Protein AF-A0A2V9V6B0-F1 (afdb_monomer_lite)

Radius of gyration: 27.48 Å; chains: 1; bounding box: 55×42×93 Å

Foldseek 3Di:
DDDDDDDDPPPVPVVVVVPVPPPPPPPPCQLVDKDWDQDQVQQWIWIWRARPVPRDTHTQGDTDHHDHGFQEKDADPVRQKIWTQHQVVQWIWMWGQDSSRDTDTDDDTDGNPHRDHYDDDDDDDPPPDDD

Secondary structure (DSSP, 8-state):
-------SSSGGGGGGSS--------------EEEEEEETTTTEEEEEEE-TTT--EEEEEEEEE--SSEEEEEE-TTSSEEEEEETTTTEEEEEEE-TTS-EEEES---B-SSS-------PPPP-----

pLDDT: mean 76.75, std 16.37, range [38.31, 92.75]

Sequence (131 aa):
MSIQVRGFAGILFLIALGSFLISCGTSPSRTAGVLLVTSEGASSVTSYGINLSTGGLSQINTSAQTQNVPSSIVLDPSGAFAYVTNSASNTLSAYSVNPNGTLTAVSGNPATGTTPVACRYFRSVQAEALP

Structure (mmCIF, N/CA/C/O backbone):
data_AF-A0A2V9V6B0-F1
#
_entry.id   AF-A0A2V9V6B0-F1
#
loop_
_atom_site.group_PDB
_atom_site.id
_atom_site.type_symbol
_atom_site.label_atom_id
_atom_site.label_alt_id
_atom_site.label_comp_id
_atom_site.label_asym_id
_atom_site.label_entity_id
_atom_site.label_seq_id
_atom_site.pdbx_PDB_ins_code
_atom_site.Cartn_x
_atom_site.Cartn_y
_atom_site.Cartn_z
_atom_site.occupancy
_atom_site.B_iso_or_equiv
_atom_site.auth_seq_id
_atom_site.auth_comp_id
_atom_site.auth_asym_id
_atom_site.auth_atom_id
_atom_site.pdbx_PDB_model_num
ATOM 1 N N . MET A 1 1 ? -44.184 14.625 74.057 1.00 41.06 1 MET A N 1
ATOM 2 C CA . MET A 1 1 ? -43.970 13.538 73.080 1.00 41.06 1 MET A CA 1
ATOM 3 C C . MET A 1 1 ? -43.261 14.161 71.885 1.00 41.06 1 MET A C 1
ATOM 5 O O . MET A 1 1 ? -43.902 14.824 71.085 1.00 41.06 1 MET A O 1
ATOM 9 N N . SER A 1 2 ? -41.931 14.103 71.858 1.00 39.16 2 SER A N 1
ATOM 10 C CA . SER A 1 2 ? -41.082 14.842 70.911 1.00 39.16 2 SER A CA 1
ATOM 11 C C . SER A 1 2 ? -39.958 13.918 70.448 1.00 39.16 2 SER A C 1
ATOM 13 O O . SER A 1 2 ? -38.989 13.697 71.170 1.00 39.16 2 SER A O 1
ATOM 15 N N . ILE A 1 3 ? -40.126 13.323 69.264 1.00 48.19 3 ILE A N 1
ATOM 16 C CA . ILE A 1 3 ? -39.121 12.458 68.641 1.00 48.19 3 ILE A CA 1
ATOM 17 C C . ILE A 1 3 ? -38.155 13.359 67.848 1.00 48.19 3 ILE A C 1
ATOM 19 O O . ILE A 1 3 ? -38.572 14.117 66.975 1.00 48.19 3 ILE A O 1
ATOM 23 N N . GLN A 1 4 ? -36.872 13.352 68.213 1.00 38.31 4 GLN A N 1
ATOM 24 C CA . GLN A 1 4 ? -35.816 14.114 67.539 1.00 38.31 4 GLN A CA 1
ATOM 25 C C . GLN A 1 4 ? -35.273 13.310 66.350 1.00 38.31 4 GLN A C 1
ATOM 27 O O . GLN A 1 4 ? -34.870 12.156 66.499 1.00 38.31 4 GLN A O 1
ATOM 32 N N . VAL A 1 5 ? -35.247 13.936 65.174 1.00 53.00 5 VAL A N 1
ATOM 33 C CA . VAL A 1 5 ? -34.723 13.390 63.916 1.00 53.00 5 VAL A CA 1
ATOM 34 C C . VAL A 1 5 ? -33.193 13.357 63.982 1.00 53.00 5 VAL A C 1
ATOM 36 O O . VAL A 1 5 ? -32.525 14.368 63.789 1.00 53.00 5 VAL A O 1
ATOM 39 N N . ARG A 1 6 ? -32.615 12.187 64.262 1.00 55.28 6 ARG A N 1
ATOM 40 C CA . ARG A 1 6 ? -31.166 11.935 64.198 1.00 55.28 6 ARG A CA 1
ATOM 41 C C . ARG A 1 6 ? -30.915 10.684 63.359 1.00 55.28 6 ARG A C 1
ATOM 43 O O . ARG A 1 6 ? -30.798 9.598 63.910 1.00 55.28 6 ARG A O 1
ATOM 50 N N . GLY A 1 7 ? -30.879 10.807 62.031 1.00 49.22 7 GLY A N 1
ATOM 51 C CA . GLY A 1 7 ? -30.631 9.615 61.205 1.00 49.22 7 GLY A CA 1
ATOM 52 C C . GLY A 1 7 ? -30.470 9.774 59.694 1.00 49.22 7 GLY A C 1
ATOM 53 O O . GLY A 1 7 ? -30.198 8.780 59.037 1.00 49.22 7 GLY A O 1
ATOM 54 N N . PHE A 1 8 ? -30.592 10.972 59.115 1.00 52.50 8 PHE A N 1
ATOM 55 C CA . PHE A 1 8 ? -30.592 11.130 57.648 1.00 52.50 8 PHE A CA 1
ATOM 56 C C . PHE A 1 8 ? -29.292 11.679 57.038 1.00 52.50 8 PHE A C 1
ATOM 58 O O . PHE A 1 8 ? -29.260 11.998 55.857 1.00 52.50 8 PHE A O 1
ATOM 65 N N . ALA A 1 9 ? -28.199 11.752 57.804 1.00 49.28 9 ALA A N 1
ATOM 66 C CA . ALA A 1 9 ? -26.902 12.192 57.275 1.00 49.28 9 ALA A CA 1
ATOM 67 C C . ALA A 1 9 ? -26.025 11.043 56.729 1.00 49.28 9 ALA A C 1
ATOM 69 O O . ALA A 1 9 ? -25.050 11.302 56.034 1.00 49.28 9 ALA A O 1
ATOM 70 N N . GLY A 1 10 ? -26.351 9.777 57.025 1.00 48.03 10 GLY A N 1
ATOM 71 C CA . GLY A 1 10 ? -25.494 8.631 56.676 1.00 48.03 10 GLY A CA 1
ATOM 72 C C . GLY A 1 10 ? -25.741 8.013 55.295 1.00 48.03 10 GLY A C 1
ATOM 73 O O . GLY A 1 10 ? -24.853 7.372 54.742 1.00 48.03 10 GLY A O 1
ATOM 74 N N . ILE A 1 11 ? -26.929 8.203 54.714 1.00 53.69 11 ILE A N 1
ATOM 75 C CA . ILE A 1 11 ? -27.327 7.516 53.469 1.00 53.69 11 ILE A CA 1
ATOM 76 C C . ILE A 1 11 ? -26.871 8.286 52.216 1.00 53.69 11 ILE A C 1
ATOM 78 O O . ILE A 1 11 ? -26.701 7.691 51.155 1.00 53.69 11 ILE A O 1
ATOM 82 N N . LEU A 1 12 ? -26.559 9.581 52.340 1.00 50.09 12 LEU A N 1
ATOM 83 C CA . LEU A 1 12 ? -26.057 10.389 51.222 1.00 50.09 12 LEU A CA 1
ATOM 84 C C . LEU A 1 12 ? -24.566 10.163 50.900 1.00 50.09 12 LEU A C 1
ATOM 86 O O . LEU A 1 12 ? -24.077 10.708 49.916 1.00 50.09 12 LEU A O 1
ATOM 90 N N . PHE A 1 13 ? -23.839 9.364 51.694 1.00 52.03 13 PHE A N 1
ATOM 91 C CA . PHE A 1 13 ? -22.398 9.135 51.504 1.00 52.03 13 PHE A CA 1
ATOM 92 C C . PHE A 1 13 ? -22.055 7.794 50.828 1.00 52.03 13 PHE A C 1
ATOM 94 O O . PHE A 1 13 ? -20.927 7.595 50.388 1.00 52.03 13 PHE A O 1
ATOM 101 N N . LEU A 1 14 ? -23.022 6.880 50.671 1.00 48.34 14 LEU A N 1
ATOM 102 C CA . LEU A 1 14 ? -22.799 5.588 50.000 1.00 48.34 14 LEU A CA 1
ATOM 103 C C . LEU A 1 14 ? -23.033 5.620 48.481 1.00 48.34 14 LEU A C 1
ATOM 105 O O . LEU A 1 14 ? -22.652 4.682 47.787 1.00 48.34 14 LEU A O 1
ATOM 109 N N . ILE A 1 15 ? -23.564 6.718 47.935 1.00 54.28 15 ILE A N 1
ATOM 110 C CA . ILE A 1 15 ? -23.695 6.915 46.477 1.00 54.28 15 ILE A CA 1
ATOM 111 C C . ILE A 1 15 ? -22.395 7.504 45.875 1.00 54.28 15 ILE A C 1
ATOM 113 O O . ILE A 1 15 ? -22.300 7.742 44.678 1.00 54.28 15 ILE A O 1
ATOM 117 N N . ALA A 1 16 ? -21.344 7.690 46.686 1.00 53.41 16 ALA A N 1
ATOM 118 C CA . ALA A 1 16 ? -20.034 8.178 46.242 1.00 53.41 16 ALA A CA 1
ATOM 119 C C . ALA A 1 16 ? -18.952 7.082 46.126 1.00 53.41 16 ALA A C 1
ATOM 121 O O . ALA A 1 16 ? -17.803 7.400 45.836 1.00 53.41 16 ALA A O 1
ATOM 122 N N . LEU A 1 17 ? -19.298 5.799 46.309 1.00 54.06 17 LEU A N 1
ATOM 123 C CA . LEU A 1 17 ? -18.401 4.664 46.017 1.00 54.06 17 LEU A CA 1
ATOM 124 C C . LEU A 1 17 ? -18.928 3.720 44.920 1.00 54.06 17 LEU A C 1
ATOM 126 O O . LEU A 1 17 ? -18.286 2.722 44.611 1.00 54.06 17 LEU A O 1
ATOM 130 N N . GLY A 1 18 ? -20.078 4.031 44.311 1.00 50.00 18 GLY A N 1
ATOM 131 C CA . GLY A 1 18 ? -20.623 3.293 43.160 1.00 50.00 18 GLY A CA 1
ATOM 132 C C . GLY A 1 18 ? -20.204 3.859 41.799 1.00 50.00 18 GLY A C 1
ATOM 133 O O . GLY A 1 18 ? -20.402 3.216 40.774 1.00 50.00 18 GLY A O 1
ATOM 134 N N . SER A 1 19 ? -19.593 5.044 41.778 1.00 58.62 19 SER A N 1
ATOM 135 C CA . SER A 1 19 ? -19.243 5.774 40.550 1.00 58.62 19 SER A CA 1
ATOM 136 C C . SER A 1 19 ? -17.759 5.653 40.195 1.00 58.62 19 SER A C 1
ATOM 138 O O . SER A 1 19 ? -17.205 6.543 39.560 1.00 58.62 19 SER A O 1
ATOM 140 N N . PHE A 1 20 ? -17.090 4.577 40.620 1.00 52.53 20 PHE A N 1
ATOM 141 C CA . PHE A 1 20 ? -15.696 4.301 40.246 1.00 52.53 20 PHE A CA 1
ATOM 142 C C . PHE A 1 20 ? -15.566 3.177 39.215 1.00 52.53 20 PHE A C 1
ATOM 144 O O . PHE A 1 20 ? -14.517 2.568 39.092 1.00 52.53 20 PHE A O 1
ATOM 151 N N . LEU A 1 21 ? -16.621 2.918 38.443 1.00 52.09 21 LEU A N 1
ATOM 152 C CA . LEU A 1 21 ? -16.502 2.275 37.136 1.00 52.09 21 LEU A CA 1
ATOM 153 C C . LEU A 1 21 ? -17.166 3.164 36.082 1.00 52.09 21 LEU A C 1
ATOM 155 O O . LEU A 1 21 ? -17.923 2.697 35.233 1.00 52.09 21 LEU A O 1
ATOM 159 N N . ILE A 1 22 ? -16.850 4.467 36.097 1.00 60.22 22 ILE A N 1
ATOM 160 C CA . ILE A 1 22 ? -16.753 5.162 34.815 1.00 60.22 22 ILE A CA 1
ATOM 161 C C . ILE A 1 22 ? -15.647 4.407 34.104 1.00 60.22 22 ILE A C 1
ATOM 163 O O . ILE A 1 22 ? -14.466 4.550 34.417 1.00 60.22 22 ILE A O 1
ATOM 167 N N . SER A 1 23 ? -16.081 3.515 33.220 1.00 54.53 23 SER A N 1
ATOM 168 C CA . SER A 1 23 ? -15.292 3.010 32.126 1.00 54.53 23 SER A CA 1
ATOM 169 C C . SER A 1 23 ? -14.713 4.245 31.449 1.00 54.53 23 SER A C 1
ATOM 171 O O . SER A 1 23 ? -15.296 4.816 30.530 1.00 54.53 23 SER A O 1
ATOM 173 N N . CYS A 1 24 ? -13.542 4.677 31.919 1.00 52.72 24 CYS A N 1
ATOM 174 C CA . CYS A 1 24 ? -12.557 5.273 31.057 1.00 52.72 24 CYS A CA 1
ATOM 175 C C . CYS A 1 24 ? -12.161 4.117 30.149 1.00 52.72 24 CYS A C 1
ATOM 177 O O . CYS A 1 24 ? -11.114 3.490 30.296 1.00 52.72 24 CYS A O 1
ATOM 179 N N . GLY A 1 25 ? -13.069 3.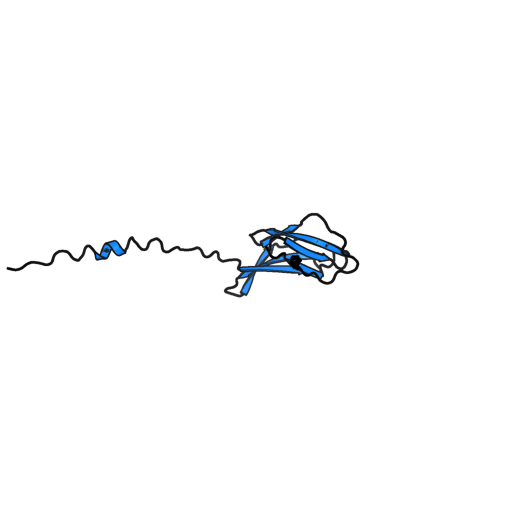786 29.225 1.00 44.50 25 GLY A N 1
ATOM 180 C CA . GLY A 1 25 ? -12.651 3.395 27.917 1.00 44.50 25 GLY A CA 1
ATOM 181 C C . GLY A 1 25 ? -11.696 4.505 27.549 1.00 44.50 25 GLY A C 1
ATOM 182 O O . GLY A 1 25 ? -12.103 5.608 27.181 1.00 44.50 25 GLY A O 1
ATOM 183 N N . THR A 1 26 ? -10.411 4.212 27.684 1.00 48.38 26 THR A N 1
ATOM 184 C CA . THR A 1 26 ? -9.476 4.581 26.654 1.00 48.38 26 THR A CA 1
ATOM 185 C C . THR A 1 26 ? -10.153 4.106 25.378 1.00 48.38 26 THR A C 1
ATOM 187 O O . THR A 1 26 ? -9.975 2.987 24.910 1.00 48.38 26 THR A O 1
ATOM 190 N N . SER A 1 27 ? -11.036 4.955 24.837 1.00 45.22 27 SER A N 1
ATOM 191 C CA . SER A 1 27 ? -11.243 5.004 23.413 1.00 45.22 27 SER A CA 1
ATOM 192 C C . SER A 1 27 ? -9.807 5.030 22.951 1.00 45.22 27 SER A C 1
ATOM 194 O O . SER A 1 27 ? -9.095 5.974 23.329 1.00 45.22 27 SER A O 1
ATOM 196 N N . PRO A 1 28 ? -9.312 3.975 22.276 1.00 51.59 28 PRO A N 1
ATOM 197 C CA . PRO A 1 28 ? -8.048 4.134 21.607 1.00 51.59 28 PRO A CA 1
ATOM 198 C C . PRO A 1 28 ? -8.240 5.459 20.881 1.00 51.59 28 PRO A C 1
ATOM 200 O O . PRO A 1 28 ? -9.325 5.695 20.329 1.00 51.59 28 PRO A O 1
ATOM 203 N N . SER A 1 29 ? -7.284 6.376 20.989 1.00 47.78 29 SER A N 1
ATOM 204 C CA . SER A 1 29 ? -7.145 7.381 19.950 1.00 47.78 29 SER A CA 1
ATOM 205 C C . SER A 1 29 ? -7.005 6.537 18.694 1.00 47.78 29 SER A C 1
ATOM 207 O O . SER A 1 29 ? -5.928 6.015 18.414 1.00 47.78 29 SER A O 1
ATOM 209 N N . ARG A 1 30 ? -8.145 6.134 18.119 1.00 50.16 30 ARG A N 1
ATOM 210 C CA . ARG A 1 30 ? -8.196 5.086 17.123 1.00 50.16 30 ARG A CA 1
ATOM 211 C C . ARG A 1 30 ? -7.485 5.804 16.010 1.00 50.16 30 ARG A C 1
ATOM 213 O O . ARG A 1 30 ? -7.959 6.848 15.565 1.00 50.16 30 ARG A O 1
ATOM 220 N N . THR A 1 31 ? -6.318 5.310 15.626 1.00 51.47 31 THR A N 1
ATOM 221 C CA . THR A 1 31 ? -5.795 5.563 14.296 1.00 51.47 31 THR A CA 1
ATOM 222 C C . THR A 1 31 ? -6.905 5.092 13.374 1.00 51.47 31 THR A C 1
ATOM 224 O O . THR A 1 31 ? -7.077 3.899 13.147 1.00 51.47 31 THR A O 1
ATOM 227 N N . ALA A 1 32 ? -7.807 6.007 13.039 1.00 60.16 32 ALA A N 1
ATOM 228 C CA . ALA A 1 32 ? -9.136 5.649 12.574 1.00 60.16 32 ALA A CA 1
ATOM 229 C C . ALA A 1 32 ? -9.175 5.589 11.040 1.00 60.16 32 ALA A C 1
ATOM 231 O O . ALA A 1 32 ? -10.155 5.147 10.454 1.00 60.16 32 ALA A O 1
ATOM 232 N N . GLY A 1 33 ? -8.037 5.888 10.410 1.00 73.00 33 GLY A N 1
ATOM 233 C CA . GLY A 1 33 ? -7.648 5.380 9.106 1.00 73.00 33 GLY A CA 1
ATOM 234 C C . GLY A 1 33 ? -6.126 5.291 9.005 1.00 73.00 33 GLY A C 1
ATOM 235 O O . GLY A 1 33 ? -5.405 6.003 9.707 1.00 73.00 33 GLY A O 1
ATOM 236 N N . VAL A 1 34 ? -5.641 4.423 8.123 1.00 84.06 34 VAL A N 1
ATOM 237 C CA . VAL A 1 34 ? -4.261 4.450 7.631 1.00 84.06 34 VAL A CA 1
ATOM 238 C C . VAL A 1 34 ? -4.327 4.857 6.164 1.00 84.06 34 VAL A C 1
ATOM 240 O O . VAL A 1 34 ? -5.045 4.239 5.380 1.00 84.06 34 VAL A O 1
ATOM 243 N N . LEU A 1 35 ? -3.601 5.907 5.800 1.00 87.44 35 LEU A N 1
ATOM 244 C CA . LEU A 1 35 ? -3.383 6.315 4.421 1.00 87.44 35 LEU A CA 1
ATOM 245 C C . LEU A 1 35 ? -2.083 5.687 3.932 1.00 87.44 35 LEU A C 1
ATOM 247 O O . LEU A 1 35 ? -1.039 5.858 4.561 1.00 87.44 35 LEU A O 1
ATOM 251 N N . LEU A 1 36 ? -2.142 4.992 2.803 1.00 89.62 36 LEU A N 1
ATOM 252 C CA . LEU A 1 36 ? -0.960 4.496 2.111 1.00 89.62 36 LEU A CA 1
ATOM 253 C C . LEU A 1 36 ? -0.700 5.381 0.898 1.00 89.62 36 LEU A C 1
ATOM 255 O O . LEU A 1 36 ? -1.607 5.623 0.104 1.00 89.62 36 LEU A O 1
ATOM 259 N N . VAL A 1 37 ? 0.528 5.869 0.769 1.00 88.75 37 VAL A N 1
ATOM 260 C CA . VAL A 1 37 ? 0.941 6.765 -0.311 1.00 88.75 37 VAL A CA 1
ATOM 261 C C . VAL A 1 37 ? 2.091 6.116 -1.057 1.00 88.75 37 VAL A C 1
ATOM 263 O O . VAL A 1 37 ? 3.112 5.772 -0.469 1.00 88.75 37 VAL A O 1
ATOM 266 N N . THR A 1 38 ? 1.928 5.948 -2.362 1.00 89.81 38 THR A N 1
ATOM 267 C CA . THR A 1 38 ? 2.988 5.496 -3.263 1.00 89.81 38 THR A CA 1
ATOM 268 C C . THR A 1 38 ? 3.714 6.704 -3.838 1.00 89.81 38 THR A C 1
ATOM 270 O O . THR A 1 38 ? 3.082 7.651 -4.302 1.00 89.81 38 THR A O 1
ATOM 273 N N . SER A 1 39 ? 5.042 6.674 -3.822 1.00 87.25 39 SER A N 1
ATOM 274 C CA . SER A 1 39 ? 5.887 7.706 -4.417 1.00 87.25 39 SER A CA 1
ATOM 275 C C . SER A 1 39 ? 6.641 7.126 -5.606 1.00 87.25 39 SER A C 1
ATOM 277 O O . SER A 1 39 ? 7.502 6.262 -5.432 1.00 87.25 39 SER A O 1
ATOM 279 N N . GLU A 1 40 ? 6.334 7.610 -6.813 1.00 85.06 40 GLU A N 1
ATOM 280 C CA . GLU A 1 40 ? 6.983 7.149 -8.046 1.00 85.06 40 GLU A CA 1
ATOM 281 C C . GLU A 1 40 ? 8.487 7.443 -8.045 1.00 85.06 40 GLU A C 1
ATOM 283 O O . GLU A 1 40 ? 9.301 6.541 -8.248 1.00 85.06 40 GLU A O 1
ATOM 288 N N . GLY A 1 41 ? 8.867 8.689 -7.745 1.00 81.19 41 GLY A N 1
ATOM 289 C CA . GLY A 1 41 ? 10.266 9.123 -7.767 1.00 81.19 41 GLY A CA 1
ATOM 290 C C . GLY A 1 41 ? 11.132 8.468 -6.689 1.00 81.19 41 GLY A C 1
ATOM 291 O O . GLY A 1 41 ? 12.316 8.237 -6.912 1.00 81.19 41 GLY A O 1
ATOM 292 N N . ALA A 1 42 ? 10.547 8.131 -5.536 1.00 82.62 42 ALA A N 1
ATOM 293 C CA . ALA A 1 42 ? 11.255 7.445 -4.455 1.00 82.62 42 ALA A CA 1
ATOM 294 C C . ALA A 1 42 ? 11.126 5.912 -4.516 1.00 82.62 42 ALA A C 1
ATOM 296 O O . ALA A 1 42 ? 11.745 5.228 -3.701 1.00 82.62 42 ALA A O 1
ATOM 297 N N . SER A 1 43 ? 10.319 5.378 -5.446 1.00 87.56 43 SER A N 1
ATOM 298 C CA . SER A 1 43 ? 9.989 3.947 -5.563 1.00 87.56 43 SER A CA 1
ATOM 299 C C . SER A 1 43 ? 9.647 3.314 -4.209 1.00 87.56 43 SER A C 1
ATOM 301 O O . SER A 1 43 ? 10.104 2.219 -3.866 1.00 87.56 43 SER A O 1
ATOM 303 N N . SER A 1 44 ? 8.838 4.013 -3.414 1.00 87.44 44 SER A N 1
ATOM 304 C CA . SER A 1 44 ? 8.504 3.616 -2.047 1.00 87.44 44 SER A CA 1
ATOM 305 C C . SER A 1 44 ? 7.024 3.797 -1.732 1.00 87.44 44 SER A C 1
ATOM 307 O O . SER A 1 44 ? 6.335 4.624 -2.332 1.00 87.44 44 SER A O 1
ATOM 309 N N . VAL A 1 45 ? 6.539 3.022 -0.760 1.00 89.12 45 VAL A N 1
ATOM 310 C CA . VAL A 1 45 ? 5.242 3.246 -0.114 1.00 89.12 45 VAL A CA 1
ATOM 311 C C . VAL A 1 45 ? 5.473 3.779 1.289 1.00 89.12 45 VAL A C 1
ATOM 313 O O . VAL A 1 45 ? 6.232 3.203 2.070 1.00 89.12 45 VAL A O 1
ATOM 316 N N . THR A 1 46 ? 4.790 4.862 1.625 1.00 90.56 46 THR A N 1
ATOM 317 C CA . THR A 1 46 ? 4.745 5.427 2.972 1.00 90.56 46 THR A CA 1
ATOM 318 C C . THR A 1 46 ? 3.359 5.243 3.569 1.00 90.56 46 THR A C 1
ATOM 320 O O . THR A 1 46 ? 2.357 5.178 2.853 1.00 90.56 46 THR A O 1
ATOM 323 N N . SER A 1 47 ? 3.291 5.123 4.895 1.00 89.75 47 SER A N 1
ATOM 324 C CA . SER A 1 47 ? 2.021 5.022 5.611 1.00 89.75 47 SER A CA 1
ATOM 325 C C . SER A 1 47 ? 1.858 6.168 6.599 1.00 89.75 47 SER A 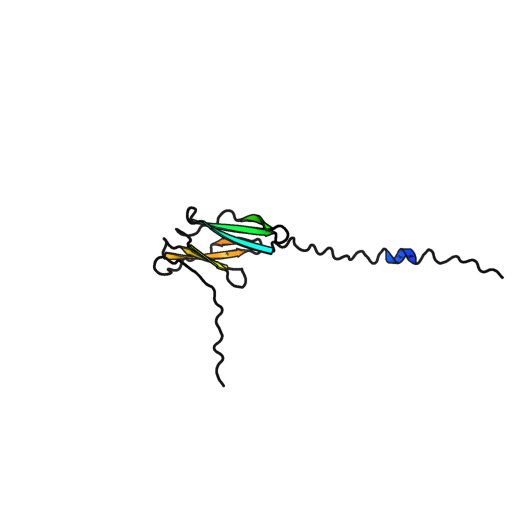C 1
ATOM 327 O O . SER A 1 47 ? 2.795 6.541 7.311 1.00 89.75 47 SER A O 1
ATOM 329 N N . TYR A 1 48 ? 0.650 6.722 6.647 1.00 89.19 48 TYR A N 1
ATOM 330 C CA . TYR A 1 48 ? 0.259 7.799 7.547 1.00 89.19 48 TYR A CA 1
ATOM 331 C C . TYR A 1 48 ? -0.976 7.386 8.340 1.00 89.19 48 TYR A C 1
ATOM 333 O O . TYR A 1 48 ? -1.944 6.873 7.788 1.00 89.19 48 TYR A O 1
ATOM 341 N N . GLY A 1 49 ? -0.968 7.631 9.640 1.00 88.31 49 GLY A N 1
ATOM 342 C CA . GLY A 1 49 ? -2.143 7.547 10.488 1.00 88.31 49 GLY A CA 1
ATOM 343 C C . GLY A 1 49 ? -2.998 8.790 10.317 1.00 88.31 49 GLY A C 1
ATOM 344 O O . GLY A 1 49 ? -2.483 9.908 10.344 1.00 88.31 49 GLY A O 1
ATOM 345 N N . ILE A 1 50 ? -4.302 8.588 10.166 1.00 87.31 50 ILE A N 1
ATOM 346 C CA . ILE A 1 50 ? -5.287 9.661 10.075 1.00 87.31 50 ILE A CA 1
ATOM 347 C C . ILE A 1 50 ? -5.982 9.796 11.426 1.00 87.31 50 ILE A C 1
ATOM 349 O O . ILE A 1 50 ? -6.592 8.848 11.935 1.00 87.31 50 ILE A O 1
ATOM 353 N N . ASN A 1 51 ? -5.930 10.998 11.990 1.00 83.50 51 ASN A N 1
ATOM 354 C CA . ASN A 1 51 ? -6.796 11.385 13.089 1.00 83.50 51 ASN A CA 1
ATOM 355 C C . ASN A 1 51 ? -8.154 11.801 12.512 1.00 83.50 51 ASN A C 1
ATOM 357 O O . ASN A 1 51 ? -8.274 12.878 11.938 1.00 83.50 51 ASN A O 1
ATOM 361 N N . LEU A 1 52 ? -9.184 10.963 12.655 1.00 78.19 52 LEU A N 1
ATOM 362 C CA . LEU A 1 52 ? -10.505 11.267 12.086 1.00 78.19 52 LEU A CA 1
ATOM 363 C C . LEU A 1 52 ? -11.228 12.437 12.770 1.00 78.19 52 LEU A C 1
ATOM 365 O O . LEU A 1 52 ? -12.141 13.001 12.178 1.00 78.19 52 LEU A O 1
ATOM 369 N N . SER A 1 53 ? -10.829 12.822 13.982 1.00 81.62 53 SER A N 1
ATOM 370 C CA . SER A 1 53 ? -11.450 13.945 14.692 1.00 81.62 53 SER A CA 1
ATOM 371 C C . SER A 1 53 ? -10.905 15.299 14.238 1.00 81.62 53 SER A C 1
ATOM 373 O O . SER A 1 53 ? -11.601 16.302 14.353 1.00 81.62 53 SER A O 1
ATOM 375 N N . THR A 1 54 ? -9.666 15.346 13.740 1.00 83.44 54 THR A N 1
ATOM 376 C CA . THR A 1 54 ? -9.001 16.598 13.332 1.00 83.44 54 THR A CA 1
ATOM 377 C C . THR A 1 54 ? -8.579 16.629 11.865 1.00 83.44 54 THR A C 1
ATOM 379 O O . THR A 1 54 ? -8.170 17.675 11.374 1.00 83.44 54 THR A O 1
ATOM 382 N N . GLY A 1 55 ? -8.625 15.493 11.166 1.00 81.88 55 GLY A N 1
ATOM 383 C CA . GLY A 1 55 ? -8.041 15.317 9.833 1.00 81.88 55 GLY A CA 1
ATOM 384 C C . GLY A 1 55 ? -6.508 15.290 9.820 1.00 81.88 55 GLY A C 1
ATOM 385 O O . GLY A 1 55 ? -5.909 15.228 8.749 1.00 81.88 55 GLY A O 1
ATOM 386 N N . GLY A 1 56 ? -5.854 15.345 10.986 1.00 86.31 56 GLY A N 1
ATOM 387 C CA . GLY A 1 56 ? -4.397 15.376 11.082 1.00 86.31 56 GLY A CA 1
ATOM 388 C C . GLY A 1 56 ? -3.750 14.087 10.573 1.00 86.31 56 GLY A C 1
ATOM 389 O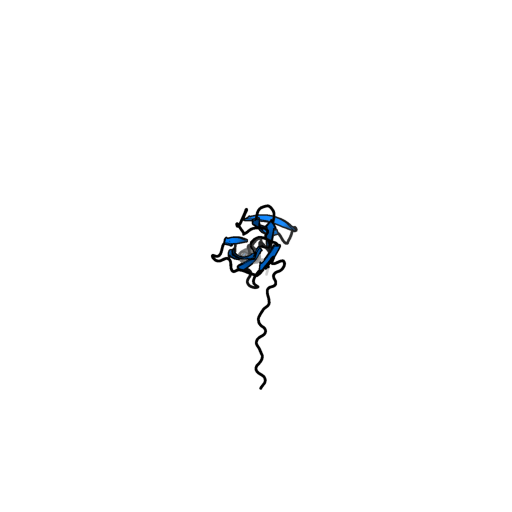 O . GLY A 1 56 ? -4.224 12.990 10.875 1.00 86.31 56 GLY A O 1
ATOM 390 N N . LEU A 1 57 ? -2.643 14.223 9.840 1.00 87.19 57 LEU A N 1
ATOM 391 C CA . LEU A 1 57 ? -1.827 13.106 9.368 1.00 87.19 57 LEU A CA 1
ATOM 392 C C . LEU A 1 57 ? -0.568 12.975 10.227 1.00 87.19 57 LEU A C 1
ATOM 394 O O . LEU A 1 57 ? 0.147 13.949 10.451 1.00 87.19 57 LEU A O 1
ATOM 398 N N . SER A 1 58 ? -0.279 11.761 10.681 1.00 87.94 58 SER A N 1
ATOM 399 C CA . SER A 1 58 ? 0.958 11.421 11.386 1.00 87.94 58 SER A CA 1
ATOM 400 C C . SER A 1 58 ? 1.671 10.315 10.626 1.00 87.94 58 SER A C 1
ATOM 402 O O . SER A 1 58 ? 1.069 9.291 10.326 1.00 87.94 58 SER A O 1
ATOM 404 N N . GLN A 1 59 ? 2.936 10.508 10.270 1.00 86.56 59 GLN A N 1
ATOM 405 C CA . GLN A 1 59 ? 3.688 9.480 9.555 1.00 86.56 59 GLN A CA 1
ATOM 406 C C . GLN A 1 59 ? 3.938 8.271 10.467 1.00 86.56 59 GLN A C 1
ATOM 408 O O . GLN A 1 59 ? 4.425 8.431 11.583 1.00 86.56 59 GLN A O 1
ATOM 413 N N . ILE A 1 60 ? 3.609 7.071 9.985 1.00 85.31 60 ILE A N 1
ATOM 414 C CA . ILE A 1 60 ? 3.797 5.806 10.711 1.00 85.31 60 ILE A CA 1
ATOM 415 C C . ILE A 1 60 ? 5.035 5.082 10.188 1.00 85.31 60 ILE A C 1
ATOM 417 O O . ILE A 1 60 ? 5.904 4.694 10.964 1.00 85.31 60 ILE A O 1
ATOM 421 N N . ASN A 1 61 ? 5.113 4.886 8.871 1.00 82.31 61 ASN A N 1
ATOM 422 C CA . ASN A 1 61 ? 6.239 4.223 8.227 1.00 82.31 61 ASN A CA 1
ATOM 423 C C . ASN A 1 61 ? 6.889 5.165 7.211 1.00 82.31 61 ASN A C 1
ATOM 425 O O . ASN A 1 61 ? 6.210 5.810 6.405 1.00 82.31 61 ASN A O 1
ATOM 429 N N . THR A 1 62 ? 8.213 5.261 7.282 1.00 74.75 62 THR A N 1
ATOM 430 C CA . THR A 1 62 ? 9.009 6.202 6.496 1.00 74.75 62 THR A CA 1
ATOM 431 C C . THR A 1 62 ? 9.285 5.720 5.080 1.00 74.75 62 THR A C 1
ATOM 433 O O . THR A 1 62 ? 9.384 6.568 4.199 1.00 74.75 62 THR A O 1
ATOM 436 N N . SER A 1 63 ? 9.404 4.409 4.835 1.00 79.00 63 SER A N 1
ATOM 437 C CA . SER A 1 63 ? 9.613 3.862 3.485 1.00 79.00 63 SER A CA 1
ATOM 438 C C . SER A 1 63 ? 9.557 2.333 3.477 1.00 79.00 63 SER A C 1
ATOM 440 O O . SER A 1 63 ? 10.442 1.671 4.018 1.00 79.00 63 SER A O 1
ATOM 442 N N . ALA A 1 64 ? 8.563 1.762 2.800 1.00 82.56 64 ALA A N 1
ATOM 443 C CA . ALA A 1 64 ? 8.605 0.382 2.334 1.00 82.56 64 ALA A CA 1
ATOM 444 C C . ALA A 1 64 ? 9.056 0.380 0.869 1.00 82.56 64 ALA A C 1
ATOM 446 O O . ALA A 1 64 ? 8.390 0.957 0.010 1.00 82.56 64 ALA A O 1
ATOM 447 N N . GLN A 1 65 ? 10.207 -0.232 0.588 1.00 82.62 65 GLN A N 1
ATOM 448 C CA . GLN A 1 65 ? 10.771 -0.275 -0.761 1.00 82.62 65 GLN A CA 1
ATOM 449 C C . GLN A 1 65 ? 9.856 -1.051 -1.711 1.00 82.62 65 GLN A C 1
ATOM 451 O O . GLN A 1 65 ? 9.396 -2.147 -1.380 1.00 82.62 65 GLN A O 1
ATOM 456 N N . THR A 1 66 ? 9.601 -0.468 -2.879 1.00 84.19 66 THR A N 1
ATOM 457 C CA . THR A 1 66 ? 8.837 -1.063 -3.985 1.00 84.19 66 THR A CA 1
ATOM 458 C C . THR A 1 66 ? 9.750 -1.327 -5.175 1.00 84.19 66 THR A C 1
ATOM 460 O O . THR A 1 66 ? 10.971 -1.270 -5.050 1.00 84.19 66 THR A O 1
ATOM 463 N N . GLN A 1 67 ? 9.159 -1.676 -6.316 1.00 85.81 67 GLN A N 1
ATOM 464 C CA . GLN A 1 67 ? 9.881 -1.718 -7.581 1.00 85.81 67 GLN A CA 1
ATOM 465 C C . GLN A 1 67 ? 9.688 -0.378 -8.314 1.00 85.81 67 GLN A C 1
ATOM 467 O O . GLN A 1 67 ? 9.114 0.564 -7.771 1.00 85.81 67 GLN A O 1
ATOM 472 N N . ASN A 1 68 ? 10.198 -0.247 -9.535 1.00 87.38 68 ASN A N 1
ATOM 473 C CA . ASN A 1 68 ? 10.244 1.051 -10.198 1.00 87.38 68 ASN A CA 1
ATOM 474 C C . ASN A 1 68 ? 8.851 1.531 -10.624 1.00 87.38 68 ASN A C 1
ATOM 476 O O . ASN A 1 68 ? 8.099 0.810 -11.288 1.00 87.38 68 ASN A O 1
ATOM 480 N N . VAL A 1 69 ? 8.581 2.803 -10.318 1.00 87.69 69 VAL A N 1
ATOM 481 C CA . VAL A 1 69 ? 7.370 3.544 -10.702 1.00 87.69 69 VAL A CA 1
ATOM 482 C C . VAL A 1 69 ? 6.090 2.852 -10.200 1.00 87.69 69 VAL A C 1
ATOM 484 O O . VAL A 1 69 ? 5.320 2.303 -10.994 1.00 87.69 69 VAL A O 1
ATOM 487 N N . PRO A 1 70 ? 5.851 2.826 -8.875 1.00 89.38 70 PRO A N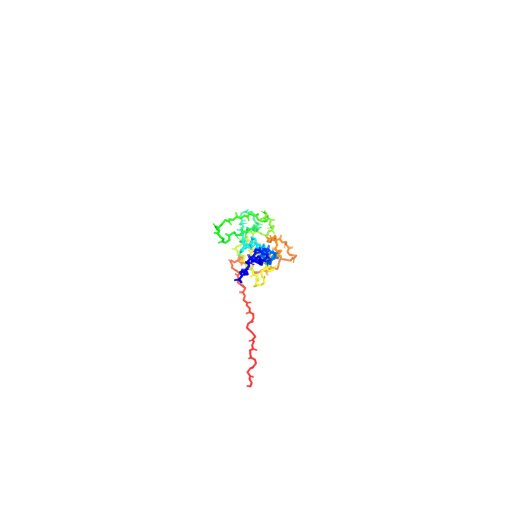 1
ATOM 488 C CA . PRO A 1 70 ? 4.580 2.367 -8.327 1.00 89.38 70 PRO A CA 1
ATOM 489 C C . PRO A 1 70 ? 3.417 3.245 -8.826 1.00 89.38 70 PRO A C 1
ATOM 491 O O . PRO A 1 70 ? 3.387 4.437 -8.537 1.00 89.38 70 PRO A O 1
ATOM 494 N N . SER A 1 71 ? 2.460 2.663 -9.555 1.00 89.56 71 SER A N 1
ATOM 495 C CA . SER A 1 71 ? 1.362 3.384 -10.225 1.00 89.56 71 SER A CA 1
ATOM 496 C C . SER A 1 71 ? 0.035 3.337 -9.467 1.00 89.56 71 SER A C 1
ATOM 498 O O . SER A 1 71 ? -0.724 4.304 -9.458 1.00 89.56 71 SER A O 1
ATOM 500 N N . SER A 1 72 ? -0.275 2.211 -8.824 1.00 90.31 72 SER A N 1
ATOM 501 C CA . SER A 1 72 ? -1.540 2.020 -8.111 1.00 90.31 72 SER A CA 1
ATOM 502 C C . SER A 1 72 ? -1.366 1.085 -6.922 1.00 90.31 72 SER A C 1
ATOM 504 O O . SER A 1 72 ? -0.582 0.135 -6.983 1.00 90.31 72 SER A O 1
ATOM 506 N N . ILE A 1 73 ? -2.122 1.342 -5.853 1.00 91.38 73 ILE A N 1
ATOM 507 C CA . ILE A 1 73 ? -2.156 0.541 -4.630 1.00 91.38 73 ILE A CA 1
ATOM 508 C C . ILE A 1 73 ? -3.588 0.119 -4.303 1.00 91.38 73 ILE A C 1
ATOM 510 O O . ILE A 1 73 ? -4.528 0.902 -4.442 1.00 91.38 73 ILE A O 1
ATOM 514 N N . VAL A 1 74 ? -3.758 -1.116 -3.839 1.00 92.06 74 VAL A N 1
ATOM 515 C CA . VAL A 1 74 ? -5.038 -1.637 -3.358 1.00 92.06 74 VAL A CA 1
ATOM 516 C C . VAL A 1 74 ? -4.855 -2.426 -2.070 1.00 92.06 74 VAL A C 1
ATOM 518 O O . VAL A 1 74 ? -3.894 -3.174 -1.921 1.00 92.06 74 VAL A O 1
ATOM 521 N N . LEU A 1 75 ? -5.788 -2.259 -1.139 1.00 90.88 75 LEU A N 1
ATOM 522 C CA . LEU A 1 75 ? -5.853 -3.023 0.102 1.00 90.88 75 LEU A CA 1
ATOM 523 C C . LEU A 1 75 ? -6.825 -4.190 -0.044 1.00 90.88 75 LEU A C 1
ATOM 525 O O . LEU A 1 75 ? -7.844 -4.091 -0.735 1.00 90.88 75 LEU A O 1
ATOM 529 N N . ASP A 1 76 ? -6.528 -5.283 0.642 1.00 89.31 76 ASP A N 1
ATOM 530 C CA . ASP A 1 76 ? -7.513 -6.325 0.866 1.00 89.31 76 ASP A CA 1
ATOM 531 C C . ASP A 1 76 ? -8.603 -5.836 1.859 1.00 89.31 76 ASP A C 1
ATOM 533 O O . ASP A 1 76 ? -8.370 -4.909 2.639 1.00 89.31 76 ASP A O 1
ATOM 537 N N . PRO A 1 77 ? -9.805 -6.438 1.882 1.00 85.12 77 PRO A N 1
ATOM 538 C CA . PRO A 1 77 ? -10.899 -5.988 2.741 1.00 85.12 77 PRO A CA 1
ATOM 539 C C . PRO A 1 77 ? -10.655 -6.152 4.237 1.00 85.12 77 PRO A C 1
ATOM 541 O O . PRO A 1 77 ? -11.364 -5.528 5.022 1.00 85.12 77 PRO A O 1
ATOM 544 N N . SER A 1 78 ? -9.737 -7.035 4.637 1.00 86.06 78 SER A N 1
ATOM 545 C CA . SER A 1 78 ? -9.310 -7.145 6.033 1.00 86.06 78 SER A CA 1
ATOM 546 C C . SER A 1 78 ? -8.304 -6.057 6.412 1.00 86.06 78 SER A C 1
ATOM 548 O O . SER A 1 78 ? -8.115 -5.798 7.598 1.00 86.06 78 SER A O 1
ATOM 550 N N . GLY A 1 79 ? -7.699 -5.392 5.422 1.00 85.88 79 GLY A N 1
ATOM 551 C CA . GLY A 1 79 ? -6.677 -4.370 5.611 1.00 85.88 79 GLY A CA 1
ATOM 552 C C . GLY A 1 79 ? -5.339 -4.929 6.093 1.00 85.88 79 GLY A C 1
ATOM 553 O O . GLY A 1 79 ? -4.517 -4.152 6.562 1.00 85.88 79 GLY A O 1
ATOM 554 N N . ALA A 1 80 ? -5.126 -6.244 6.004 1.00 88.25 80 ALA A N 1
ATOM 555 C CA . ALA A 1 80 ? -3.903 -6.932 6.408 1.00 88.25 80 ALA A CA 1
ATOM 556 C C . ALA A 1 80 ? -2.851 -6.986 5.291 1.00 88.25 80 ALA A C 1
ATOM 558 O O . ALA A 1 80 ? -1.672 -7.204 5.569 1.00 88.25 80 ALA A O 1
ATOM 559 N N . PHE A 1 81 ? -3.248 -6.783 4.036 1.00 90.06 81 PHE A N 1
ATOM 560 C CA . PHE A 1 81 ? -2.382 -6.835 2.866 1.00 90.06 81 PHE A CA 1
ATOM 561 C C . PHE A 1 81 ? -2.655 -5.670 1.917 1.00 90.06 81 PHE A C 1
ATOM 563 O O . PHE A 1 81 ? -3.798 -5.353 1.590 1.00 90.06 81 PHE A O 1
ATOM 570 N N . ALA A 1 82 ? -1.577 -5.064 1.432 1.00 91.19 82 ALA A N 1
ATOM 571 C CA . ALA A 1 82 ? -1.585 -4.064 0.380 1.00 91.19 82 ALA A CA 1
ATOM 572 C C . ALA A 1 82 ? -0.821 -4.586 -0.839 1.00 91.19 82 ALA A C 1
ATOM 574 O O . ALA A 1 82 ? 0.249 -5.183 -0.715 1.00 91.19 82 ALA A O 1
ATOM 575 N N . TYR A 1 83 ? -1.352 -4.321 -2.023 1.00 91.56 83 TYR A N 1
ATOM 576 C CA . TYR A 1 83 ? -0.771 -4.710 -3.300 1.00 91.56 83 TYR A CA 1
ATOM 577 C C . TYR A 1 83 ? -0.501 -3.463 -4.124 1.00 91.56 83 TYR A C 1
ATOM 579 O O . TYR A 1 83 ? -1.376 -2.613 -4.267 1.00 91.56 83 TYR A O 1
ATOM 587 N N . VAL A 1 84 ? 0.704 -3.365 -4.667 1.00 92.00 84 VAL A N 1
ATOM 588 C CA . VAL A 1 84 ? 1.192 -2.222 -5.435 1.00 92.00 84 VAL A CA 1
ATOM 589 C C . VAL A 1 84 ? 1.564 -2.700 -6.826 1.00 92.00 84 VAL A C 1
ATOM 591 O O . VAL A 1 84 ? 2.269 -3.693 -6.977 1.00 92.00 84 VAL A O 1
ATOM 594 N N . THR A 1 85 ? 1.109 -1.992 -7.849 1.00 92.75 85 THR A N 1
ATOM 595 C CA . THR A 1 85 ? 1.568 -2.212 -9.225 1.00 92.75 85 THR A CA 1
ATOM 596 C C . THR A 1 85 ? 2.731 -1.308 -9.540 1.00 92.75 85 THR A C 1
ATOM 598 O O . THR A 1 85 ? 2.699 -0.132 -9.201 1.00 92.75 85 THR A O 1
ATOM 601 N N . ASN A 1 86 ? 3.747 -1.862 -10.191 1.00 91.81 86 ASN A N 1
ATOM 602 C CA . ASN A 1 86 ? 4.964 -1.150 -10.552 1.00 91.81 86 ASN A CA 1
ATOM 603 C C . ASN A 1 86 ? 5.027 -1.085 -12.080 1.00 91.81 86 ASN A C 1
ATOM 605 O O . ASN A 1 86 ? 5.295 -2.093 -12.742 1.00 91.81 86 ASN A O 1
ATOM 609 N N . SER A 1 87 ? 4.715 0.079 -12.645 1.00 89.38 87 SER A N 1
ATOM 610 C CA . SER A 1 87 ? 4.484 0.239 -14.082 1.00 89.38 87 SER A CA 1
ATOM 611 C C . SER A 1 87 ? 5.762 0.070 -14.900 1.00 89.38 87 SER A C 1
ATOM 613 O O . SER A 1 87 ? 5.731 -0.572 -15.946 1.00 89.38 87 SER A O 1
ATOM 615 N N . ALA A 1 88 ? 6.901 0.565 -14.412 1.00 89.62 88 ALA A N 1
ATOM 616 C CA . ALA A 1 88 ? 8.176 0.422 -15.111 1.00 89.62 88 ALA A CA 1
ATOM 617 C C . ALA A 1 88 ? 8.767 -0.986 -14.956 1.00 89.62 88 ALA A C 1
ATOM 619 O O . ALA A 1 88 ? 9.387 -1.505 -15.882 1.00 89.62 88 ALA A O 1
ATOM 620 N N . SER A 1 89 ? 8.559 -1.619 -13.799 1.00 89.19 89 SER A N 1
ATOM 621 C CA . SER A 1 89 ? 9.070 -2.968 -13.535 1.00 89.19 89 SER A CA 1
ATOM 622 C C . SER A 1 89 ? 8.173 -4.088 -14.056 1.00 89.19 89 SER A C 1
ATOM 624 O O . SER A 1 89 ? 8.615 -5.231 -14.062 1.00 89.19 89 SER A O 1
ATOM 626 N N . ASN A 1 90 ? 6.947 -3.801 -14.511 1.00 91.88 90 ASN A N 1
ATOM 627 C CA . ASN A 1 90 ? 5.988 -4.808 -14.993 1.00 91.88 90 ASN A CA 1
ATOM 628 C C . ASN A 1 90 ? 5.622 -5.871 -13.935 1.00 91.88 90 ASN A C 1
ATOM 630 O O . ASN A 1 90 ? 5.192 -6.983 -14.259 1.00 91.88 90 ASN A O 1
ATOM 634 N N . THR A 1 91 ? 5.774 -5.535 -12.654 1.00 91.88 91 THR A N 1
ATOM 635 C CA . THR A 1 91 ? 5.575 -6.447 -11.521 1.00 91.88 91 THR A CA 1
ATOM 636 C C . THR A 1 91 ? 4.540 -5.923 -10.535 1.00 91.88 91 THR A C 1
ATOM 638 O O . THR A 1 91 ? 4.264 -4.723 -10.451 1.00 91.88 91 THR A O 1
ATOM 641 N N . LEU A 1 92 ? 4.009 -6.835 -9.726 1.00 91.50 92 LEU A N 1
ATOM 642 C CA . LEU A 1 92 ? 3.260 -6.529 -8.512 1.00 91.50 92 LEU A CA 1
ATOM 643 C C . LEU A 1 92 ? 4.200 -6.600 -7.301 1.00 91.50 92 LEU A C 1
ATOM 645 O O . LEU A 1 92 ? 5.029 -7.500 -7.224 1.00 91.50 92 LEU A O 1
ATOM 649 N N . SER A 1 93 ? 4.046 -5.714 -6.328 1.00 91.88 93 SER A N 1
ATOM 650 C CA . SER A 1 93 ? 4.662 -5.827 -5.002 1.00 91.88 93 SER A CA 1
ATOM 651 C C . SER A 1 93 ? 3.570 -6.027 -3.962 1.00 91.88 93 SER A C 1
ATOM 653 O O . SER A 1 93 ? 2.535 -5.366 -4.023 1.00 91.88 93 SER A O 1
ATOM 655 N N . ALA A 1 94 ? 3.787 -6.922 -3.004 1.00 91.56 94 ALA A N 1
ATOM 656 C CA . ALA A 1 94 ? 2.857 -7.162 -1.908 1.00 91.56 94 ALA A CA 1
ATOM 657 C C . ALA A 1 94 ? 3.475 -6.732 -0.572 1.00 91.56 94 ALA A C 1
ATOM 659 O O . ALA A 1 94 ? 4.671 -6.902 -0.339 1.00 91.56 94 ALA A O 1
ATOM 660 N N . TYR A 1 95 ? 2.646 -6.191 0.314 1.00 91.56 95 TYR A N 1
ATOM 661 C CA . TYR A 1 95 ? 3.023 -5.753 1.652 1.00 91.56 95 TYR A CA 1
ATOM 662 C C . TYR A 1 95 ? 2.004 -6.266 2.658 1.00 91.56 95 TYR A C 1
ATOM 664 O O . TYR A 1 95 ? 0.805 -6.180 2.412 1.00 91.56 95 TYR A O 1
ATOM 672 N N . SER A 1 96 ? 2.459 -6.752 3.807 1.00 91.12 96 SER A N 1
ATOM 673 C CA . SER A 1 96 ? 1.597 -6.960 4.962 1.00 91.12 96 SER A CA 1
ATOM 674 C C . SER A 1 96 ? 1.499 -5.660 5.751 1.00 91.12 96 SER A C 1
ATOM 676 O O . SER A 1 96 ? 2.506 -4.990 5.997 1.00 91.12 96 SER A O 1
ATOM 678 N N . VAL A 1 97 ? 0.286 -5.309 6.151 1.00 90.38 97 VAL A N 1
ATOM 679 C 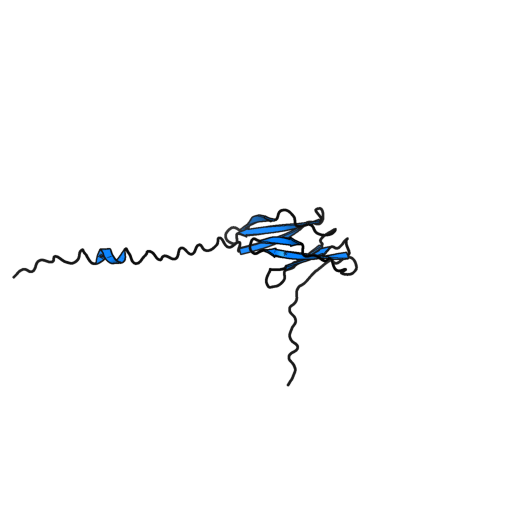CA . VAL A 1 97 ? -0.032 -4.129 6.949 1.00 90.38 97 VAL A CA 1
ATOM 680 C C . VAL A 1 97 ? -0.210 -4.584 8.391 1.00 90.38 97 VAL A C 1
ATOM 682 O O . VAL A 1 97 ? -1.119 -5.344 8.720 1.00 90.38 97 VAL A O 1
ATOM 685 N N . ASN A 1 98 ? 0.683 -4.136 9.264 1.00 87.56 98 ASN A N 1
ATOM 686 C CA . ASN A 1 98 ? 0.617 -4.454 10.682 1.00 87.56 98 ASN A CA 1
ATOM 687 C C . ASN A 1 98 ? -0.472 -3.615 11.379 1.00 87.56 98 ASN A C 1
ATOM 689 O O . ASN A 1 98 ? -0.797 -2.521 10.914 1.00 87.56 98 ASN A O 1
ATOM 693 N N . PRO A 1 99 ? -0.991 -4.050 12.545 1.00 82.38 99 PRO A N 1
ATOM 694 C CA . PRO A 1 99 ? -2.026 -3.313 13.283 1.00 82.38 99 PRO A CA 1
ATOM 695 C C . PRO A 1 99 ? -1.633 -1.888 13.698 1.00 82.38 99 PRO A C 1
ATOM 697 O O . PRO A 1 99 ? -2.491 -1.040 13.913 1.00 82.38 99 PRO A O 1
ATOM 700 N N . ASN A 1 100 ? -0.333 -1.615 13.813 1.00 82.31 100 ASN A N 1
ATOM 701 C CA . ASN A 1 100 ? 0.207 -0.282 14.085 1.00 82.31 100 ASN A CA 1
ATOM 702 C C . ASN A 1 100 ? 0.328 0.593 12.818 1.00 82.31 100 ASN A C 1
ATOM 704 O O . ASN A 1 100 ? 0.810 1.716 12.917 1.00 82.31 100 ASN A O 1
ATOM 708 N N . GLY A 1 101 ? -0.069 0.088 11.645 1.00 82.19 101 GLY A N 1
ATOM 709 C CA . GLY A 1 101 ? 0.022 0.754 10.346 1.00 82.19 101 GLY A CA 1
ATOM 710 C C . GLY A 1 101 ? 1.391 0.658 9.668 1.00 82.19 101 GLY A C 1
ATOM 711 O O . GLY A 1 101 ? 1.607 1.318 8.647 1.00 82.19 101 GLY A O 1
ATOM 712 N N . THR A 1 102 ? 2.340 -0.120 10.202 1.00 86.69 102 THR A N 1
ATOM 713 C CA . THR A 1 102 ? 3.623 -0.341 9.523 1.00 86.69 102 THR A CA 1
ATOM 714 C C . THR A 1 102 ? 3.471 -1.355 8.395 1.00 86.69 102 THR A C 1
ATOM 716 O O . THR A 1 102 ? 2.770 -2.354 8.524 1.00 86.69 102 THR A O 1
ATOM 719 N N . LEU A 1 103 ? 4.162 -1.110 7.285 1.00 89.62 103 LEU A N 1
ATOM 720 C CA . LEU A 1 103 ? 4.230 -2.024 6.155 1.00 89.62 103 LEU A CA 1
ATOM 721 C C . LEU A 1 103 ? 5.450 -2.934 6.274 1.00 89.62 103 LEU A C 1
ATOM 723 O O . LEU A 1 103 ? 6.545 -2.481 6.617 1.00 89.62 103 LEU A O 1
ATOM 727 N N . THR A 1 104 ? 5.276 -4.201 5.931 1.00 89.56 104 THR A N 1
ATOM 728 C CA . THR A 1 104 ? 6.365 -5.167 5.774 1.00 89.56 104 THR A CA 1
ATOM 729 C C . THR A 1 104 ? 6.270 -5.770 4.382 1.00 89.56 104 THR A C 1
ATOM 731 O O . THR A 1 104 ? 5.196 -6.192 3.967 1.00 89.56 104 THR A O 1
ATOM 734 N N . ALA A 1 105 ? 7.373 -5.770 3.633 1.00 88.19 105 ALA A N 1
ATOM 735 C CA . ALA A 1 105 ? 7.390 -6.351 2.296 1.00 88.19 105 ALA A CA 1
ATOM 736 C C . ALA A 1 105 ? 7.152 -7.863 2.377 1.00 88.19 105 ALA A C 1
ATOM 738 O O . ALA A 1 105 ? 7.818 -8.565 3.139 1.00 88.19 105 ALA A O 1
ATOM 739 N N . VAL A 1 106 ? 6.204 -8.350 1.583 1.00 88.44 106 VAL A N 1
ATOM 740 C CA . VAL A 1 106 ? 5.981 -9.779 1.377 1.00 88.44 106 VAL A CA 1
ATOM 741 C C . VAL A 1 106 ? 6.869 -10.212 0.219 1.00 88.44 106 VAL A C 1
ATOM 743 O O . VAL A 1 106 ? 7.014 -9.494 -0.770 1.00 88.44 106 VAL A O 1
ATOM 746 N N . SER A 1 107 ? 7.503 -11.374 0.350 1.00 83.00 107 SER A N 1
ATOM 747 C CA . SER A 1 107 ? 8.351 -11.904 -0.709 1.00 83.00 107 SER A CA 1
ATOM 748 C C . SER A 1 107 ? 7.529 -12.271 -1.945 1.00 83.00 107 SER A C 1
ATOM 750 O O . SER A 1 107 ? 6.429 -12.817 -1.854 1.00 83.00 107 SER A O 1
ATOM 752 N N . GLY A 1 108 ? 8.107 -12.005 -3.115 1.00 80.00 108 GLY A N 1
ATOM 753 C CA . GLY A 1 108 ? 7.508 -12.330 -4.402 1.00 80.00 108 GLY A CA 1
ATOM 754 C C . GLY A 1 108 ? 7.009 -11.095 -5.142 1.00 80.00 108 GLY A C 1
ATOM 755 O O . GLY A 1 108 ? 6.301 -10.250 -4.598 1.00 80.00 108 GLY A O 1
ATOM 756 N N . ASN A 1 109 ? 7.380 -11.022 -6.419 1.00 86.12 109 ASN A N 1
ATOM 757 C CA . ASN A 1 109 ? 6.991 -9.942 -7.312 1.00 86.12 109 ASN A CA 1
ATOM 758 C C . ASN A 1 109 ? 6.486 -10.528 -8.632 1.00 86.12 109 ASN A C 1
ATOM 760 O O . ASN A 1 109 ? 7.237 -10.565 -9.610 1.00 86.12 109 ASN A O 1
ATOM 764 N N . PRO A 1 110 ? 5.257 -11.076 -8.666 1.00 88.06 110 PRO A N 1
ATOM 765 C CA . PRO A 1 110 ? 4.750 -11.718 -9.868 1.00 88.06 110 PRO A CA 1
ATOM 766 C C . PRO A 1 110 ? 4.675 -10.712 -11.021 1.00 88.06 110 PRO A C 1
ATOM 768 O O . PRO A 1 110 ? 4.359 -9.534 -10.824 1.00 88.06 110 PRO A O 1
ATOM 771 N N . 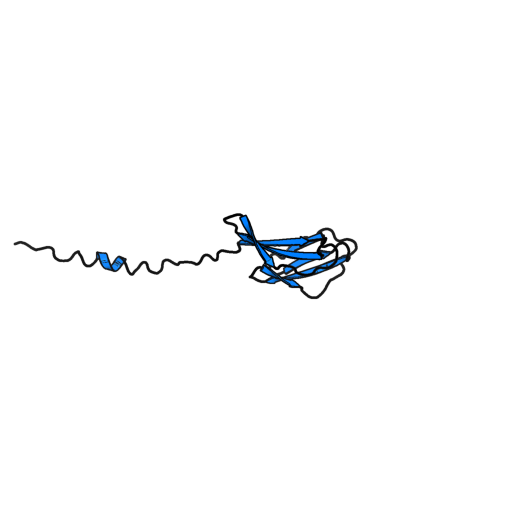ALA A 1 111 ? 4.967 -11.188 -12.230 1.00 88.31 111 ALA A N 1
ATOM 772 C CA . ALA A 1 111 ? 4.817 -10.396 -13.441 1.00 88.31 111 ALA A CA 1
ATOM 773 C C . ALA A 1 111 ? 3.329 -10.118 -13.705 1.00 88.31 111 ALA A C 1
ATOM 775 O O . ALA A 1 111 ? 2.485 -10.999 -13.554 1.00 88.31 111 ALA A O 1
ATOM 776 N N . THR A 1 112 ? 3.017 -8.888 -14.108 1.00 83.31 112 THR A N 1
ATOM 777 C CA . THR A 1 112 ? 1.634 -8.395 -14.288 1.00 83.31 112 THR A CA 1
ATOM 778 C C . THR A 1 112 ? 1.275 -8.107 -15.746 1.00 83.31 112 THR A C 1
ATOM 780 O O . THR A 1 112 ? 0.172 -7.651 -16.033 1.00 83.31 112 THR A O 1
ATOM 783 N N . GLY A 1 113 ? 2.194 -8.386 -16.673 1.00 84.50 113 GLY A N 1
ATOM 784 C CA . GLY A 1 113 ? 2.133 -7.874 -18.041 1.00 84.50 113 GLY A CA 1
ATOM 785 C C . GLY A 1 113 ? 2.796 -6.501 -18.151 1.00 84.50 113 GLY A C 1
ATOM 786 O O . GLY A 1 113 ? 3.497 -6.066 -17.241 1.00 84.50 113 GLY A O 1
ATOM 787 N N . THR A 1 114 ? 2.625 -5.832 -19.287 1.00 88.06 114 THR A N 1
ATOM 788 C CA . THR A 1 114 ? 3.300 -4.561 -19.572 1.00 88.06 114 THR A CA 1
ATOM 789 C C . THR A 1 114 ? 2.578 -3.378 -18.936 1.00 88.06 114 THR A C 1
ATOM 791 O O . THR A 1 114 ? 1.369 -3.229 -19.118 1.00 88.06 114 THR A O 1
ATOM 794 N N . THR A 1 115 ? 3.330 -2.517 -18.252 1.00 88.62 115 THR A N 1
ATOM 795 C CA . THR A 1 115 ? 2.905 -1.212 -17.729 1.00 88.62 115 THR A CA 1
ATOM 796 C C . THR A 1 115 ? 1.569 -1.259 -16.987 1.00 88.62 115 THR A C 1
ATOM 798 O O . THR A 1 115 ? 0.602 -0.635 -17.427 1.00 88.62 115 THR A O 1
ATOM 801 N N . PRO A 1 116 ? 1.469 -2.003 -15.870 1.00 88.88 116 PRO A N 1
ATOM 802 C CA . PRO A 1 116 ? 0.256 -1.998 -15.064 1.00 88.88 116 PRO A CA 1
ATOM 803 C C . PRO A 1 116 ? -0.047 -0.584 -14.536 1.00 88.88 116 PRO A C 1
ATOM 805 O O . PRO A 1 116 ? 0.814 0.071 -13.945 1.00 88.88 116 PRO A O 1
ATOM 808 N N . VAL A 1 117 ? -1.282 -0.116 -14.735 1.00 89.94 117 VAL A N 1
ATOM 809 C CA . VAL A 1 117 ? -1.717 1.247 -14.356 1.00 89.94 117 VAL A CA 1
ATOM 810 C C . VAL A 1 117 ? -2.750 1.286 -13.233 1.00 89.94 117 VAL A C 1
ATOM 812 O O . VAL A 1 117 ? -2.940 2.327 -12.615 1.00 89.94 117 VAL A O 1
ATOM 815 N N . ALA A 1 118 ? -3.447 0.179 -12.977 1.00 88.31 118 ALA A N 1
ATOM 816 C CA . ALA A 1 118 ? -4.542 0.147 -12.019 1.00 88.31 118 ALA A CA 1
ATOM 817 C C . ALA A 1 118 ? -4.672 -1.225 -11.364 1.00 88.31 118 ALA A C 1
ATOM 819 O O . ALA A 1 118 ? -4.473 -2.259 -12.002 1.00 88.31 118 ALA A O 1
ATOM 820 N N . CYS A 1 119 ? -5.072 -1.220 -10.095 1.00 87.56 119 CYS A N 1
ATOM 821 C CA . CYS A 1 119 ? -5.447 -2.409 -9.347 1.00 87.56 119 CYS A CA 1
ATOM 822 C C . CYS A 1 119 ? -6.804 -2.222 -8.686 1.00 87.56 119 CYS A C 1
ATOM 824 O O . CYS A 1 119 ? -7.115 -1.156 -8.159 1.00 87.56 119 CYS A O 1
ATOM 826 N N . ARG A 1 120 ? -7.601 -3.291 -8.664 1.00 90.62 120 ARG A N 1
ATOM 827 C CA . ARG A 1 120 ? -8.857 -3.330 -7.921 1.00 90.62 120 ARG A CA 1
ATOM 828 C C . ARG A 1 120 ? -9.032 -4.686 -7.263 1.00 90.62 120 ARG A C 1
ATOM 830 O O . ARG A 1 120 ? -8.912 -5.719 -7.911 1.00 90.62 120 ARG A O 1
ATOM 837 N N . TYR A 1 121 ? -9.386 -4.658 -5.987 1.00 86.75 121 TYR A N 1
ATOM 838 C CA . TYR A 1 121 ? -9.807 -5.836 -5.256 1.00 86.75 121 TYR A CA 1
ATOM 839 C C . TYR A 1 121 ? -11.300 -6.079 -5.506 1.00 86.75 121 TYR A C 1
ATOM 841 O O . TYR A 1 121 ? -12.114 -5.155 -5.416 1.00 86.75 121 TYR A O 1
ATOM 849 N N . PHE A 1 122 ? -11.672 -7.324 -5.788 1.00 84.19 122 PHE A N 1
ATOM 850 C CA . PHE A 1 122 ? -13.062 -7.768 -5.845 1.00 84.19 122 PHE A CA 1
ATOM 851 C C . PHE A 1 122 ? -13.214 -9.054 -5.032 1.00 84.19 122 PHE A C 1
ATOM 853 O O . PHE A 1 122 ? -12.332 -9.910 -5.036 1.00 84.19 122 PHE A O 1
ATOM 860 N N . ARG A 1 123 ? -14.334 -9.193 -4.315 1.00 80.06 123 ARG A N 1
ATOM 861 C CA . ARG A 1 123 ? -14.684 -10.468 -3.681 1.00 80.06 123 ARG A CA 1
ATOM 862 C C . ARG A 1 123 ? -15.260 -11.392 -4.747 1.00 80.06 123 ARG A C 1
ATOM 864 O O . ARG A 1 123 ? -16.031 -10.944 -5.594 1.00 80.06 123 ARG A O 1
ATOM 871 N N . SER A 1 124 ? -14.915 -12.671 -4.689 1.00 74.50 124 SER A N 1
ATOM 872 C CA . SER A 1 124 ? -15.606 -13.691 -5.471 1.00 74.50 124 SER A CA 1
ATOM 873 C C . SER A 1 124 ? -17.082 -13.718 -5.072 1.00 74.50 124 SER A C 1
ATOM 875 O O . SER A 1 124 ? -17.401 -13.967 -3.908 1.00 74.50 124 SER A O 1
ATOM 877 N N . VAL A 1 125 ? -17.978 -13.476 -6.028 1.00 71.62 125 VAL A N 1
ATOM 878 C CA . VAL A 1 125 ? -19.377 -13.894 -5.906 1.00 71.62 125 VAL A CA 1
ATOM 879 C C . VAL A 1 125 ? -19.384 -15.419 -5.943 1.00 71.62 125 VAL A C 1
ATOM 881 O O . VAL A 1 125 ? -18.876 -16.011 -6.895 1.00 71.62 125 VAL A O 1
ATOM 884 N N . GLN A 1 126 ? -19.876 -16.067 -4.884 1.00 61.81 126 GLN A N 1
ATOM 885 C CA . GLN A 1 126 ? -20.161 -17.498 -4.960 1.00 61.81 126 GLN A CA 1
ATOM 886 C C . GLN A 1 126 ? -21.157 -17.693 -6.102 1.00 61.81 126 GLN A C 1
ATOM 888 O O . GLN A 1 126 ? -22.182 -17.016 -6.148 1.00 61.81 126 GLN A O 1
ATOM 893 N N . ALA A 1 127 ? -20.831 -18.581 -7.039 1.00 58.69 127 ALA A N 1
ATOM 894 C CA . ALA A 1 127 ? -21.819 -19.080 -7.975 1.00 58.69 127 ALA A CA 1
ATOM 895 C C . ALA A 1 127 ? -22.870 -19.812 -7.133 1.00 58.69 127 ALA A C 1
ATOM 897 O O . ALA A 1 127 ? -22.597 -20.897 -6.621 1.00 58.69 127 ALA A O 1
ATOM 898 N N . GLU A 1 128 ? -24.026 -19.186 -6.911 1.00 65.50 128 GLU A N 1
ATOM 899 C CA . GLU A 1 128 ? -25.182 -19.901 -6.385 1.00 65.50 128 GLU A CA 1
ATOM 900 C C . GLU A 1 128 ? -25.487 -21.023 -7.379 1.00 65.50 128 GLU A C 1
ATOM 902 O O . GLU A 1 128 ? -25.817 -20.779 -8.540 1.00 65.50 128 GLU A O 1
ATOM 907 N N . ALA A 1 129 ? -25.276 -22.265 -6.947 1.00 59.53 129 ALA A N 1
ATOM 908 C CA . ALA A 1 129 ? -25.731 -23.420 -7.692 1.00 59.53 129 ALA A CA 1
ATOM 909 C C . ALA A 1 129 ? -27.262 -23.333 -7.770 1.00 59.53 129 ALA A C 1
ATOM 911 O O . ALA A 1 129 ? -27.933 -23.329 -6.737 1.00 59.53 129 ALA A O 1
ATOM 912 N N . LEU A 1 130 ? -27.795 -23.200 -8.987 1.00 57.19 130 LEU A N 1
ATOM 913 C CA . LEU A 1 130 ? -29.234 -23.237 -9.240 1.00 57.19 130 LEU A CA 1
ATOM 914 C C . LEU A 1 130 ? -29.793 -24.608 -8.799 1.00 57.19 130 LEU A C 1
ATOM 916 O O . LEU A 1 130 ? -29.157 -25.618 -9.120 1.00 57.19 130 LEU A O 1
ATOM 920 N N . PRO A 1 131 ? -30.926 -24.652 -8.070 1.00 68.44 131 PRO A N 1
ATOM 921 C CA . PRO A 1 131 ? -31.605 -25.898 -7.717 1.00 68.44 131 PRO A CA 1
ATOM 922 C C . PRO A 1 131 ? -32.249 -26.586 -8.928 1.00 68.44 131 PRO A C 1
ATOM 924 O O . PRO A 1 131 ? -32.660 -25.876 -9.877 1.00 68.44 131 PRO A O 1
#